Protein AF-A0A645CY36-F1 (afdb_monomer_lite)

InterPro domains:
  IPR011146 HIT-like domain [PF01230] (3-36)
  IPR019808 Histidine triad, conserved site [PS00892] (17-35)
  IPR036265 HIT-like superfamily [G3DSA:3.30.428.10] (1-46)
  IPR036265 HIT-like superfamily [SSF54197] (3-36)

Secondary structure (DSSP, 8-state):
-TTTTT-TTT--EEE---TTTTT--SSS---EEE-SS---SGGGTS--

Radius of gyration: 12.23 Å; chains: 1; bounding box: 26×23×28 Å

pLDDT: mean 89.66, std 10.97, range [51.69, 97.75]

Structure (mmCIF, N/CA/C/O backbone):
data_AF-A0A645CY36-F1
#
_entry.id   AF-A0A645CY36-F1
#
loop_
_atom_site.group_PDB
_atom_site.id
_atom_site.type_symbol
_atom_site.label_atom_id
_atom_site.label_alt_id
_atom_site.label_comp_id
_atom_site.label_asym_id
_atom_site.label_entity_id
_atom_site.label_seq_id
_atom_site.pdbx_PDB_ins_code
_atom_site.Cartn_x
_atom_site.Cartn_y
_atom_site.Cartn_z
_atom_site.occupancy
_atom_site.B_iso_or_equiv
_atom_site.auth_seq_id
_atom_site.auth_comp_id
_atom_site.auth_asym_id
_atom_site.auth_atom_id
_atom_site.pdbx_PDB_model_num
ATOM 1 N N . MET A 1 1 ? -10.321 6.384 1.720 1.00 84.62 1 MET A N 1
ATOM 2 C CA . MET A 1 1 ? -9.824 4.996 1.552 1.00 84.62 1 MET A CA 1
ATOM 3 C C . MET A 1 1 ? -9.811 4.178 2.845 1.00 84.62 1 MET A C 1
ATOM 5 O O . MET A 1 1 ? -10.747 3.430 3.039 1.00 84.62 1 MET A O 1
ATOM 9 N N . ALA A 1 2 ? -8.827 4.270 3.752 1.00 91.50 2 ALA A N 1
ATOM 10 C CA . ALA A 1 2 ? -8.748 3.325 4.888 1.00 91.50 2 ALA A CA 1
ATOM 11 C C . ALA A 1 2 ? -9.919 3.430 5.895 1.00 91.50 2 ALA A C 1
ATOM 13 O O . ALA A 1 2 ? -10.479 2.417 6.307 1.00 91.50 2 ALA A O 1
ATOM 14 N N . PHE A 1 3 ? -10.325 4.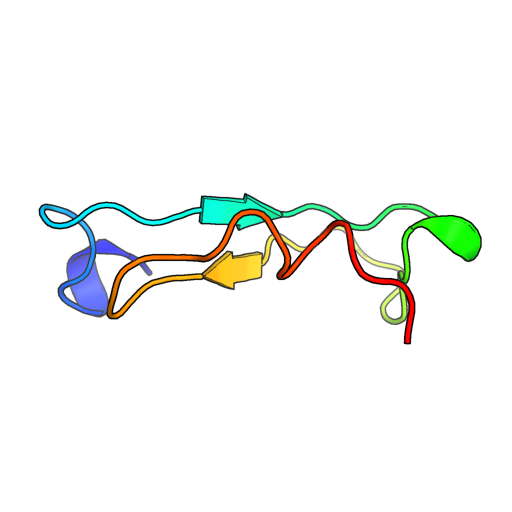651 6.256 1.00 91.12 3 PHE A N 1
ATOM 15 C CA . PHE A 1 3 ? -11.471 4.880 7.148 1.00 91.12 3 PHE A CA 1
ATOM 16 C C . PHE A 1 3 ? -12.810 4.529 6.486 1.00 91.12 3 PHE A C 1
ATOM 18 O O . PHE A 1 3 ? -13.652 3.902 7.113 1.00 91.12 3 PHE A O 1
ATOM 25 N N . GLU A 1 4 ? -12.967 4.833 5.195 1.00 94.56 4 GLU A N 1
ATOM 26 C CA . GLU A 1 4 ? -14.144 4.435 4.400 1.00 94.56 4 GLU A CA 1
ATOM 27 C C . GLU A 1 4 ? -14.293 2.910 4.284 1.00 94.56 4 GLU A C 1
ATOM 29 O O . GLU A 1 4 ? -15.396 2.410 4.100 1.00 94.56 4 GLU A O 1
ATOM 34 N N . GLN A 1 5 ? -13.183 2.175 4.394 1.00 92.62 5 GLN A N 1
ATOM 35 C CA . GLN A 1 5 ? -13.141 0.713 4.338 1.00 92.62 5 GLN A CA 1
ATOM 36 C C . GLN A 1 5 ? -13.129 0.063 5.737 1.00 92.62 5 GLN A C 1
ATOM 38 O O . GLN A 1 5 ? -12.903 -1.137 5.842 1.00 92.62 5 GLN A O 1
ATOM 43 N N . ASN A 1 6 ? -13.366 0.826 6.816 1.00 94.25 6 ASN A N 1
ATOM 44 C CA . ASN A 1 6 ? -13.395 0.348 8.210 1.00 94.25 6 ASN A CA 1
ATOM 45 C C . ASN A 1 6 ? -12.090 -0.315 8.707 1.00 94.25 6 ASN A C 1
ATOM 47 O O . ASN A 1 6 ? -12.117 -1.120 9.634 1.00 94.25 6 ASN A O 1
ATOM 51 N N . ILE A 1 7 ? -10.938 0.032 8.120 1.00 95.38 7 ILE A N 1
ATOM 52 C CA . ILE A 1 7 ? -9.612 -0.494 8.512 1.00 95.38 7 ILE A CA 1
ATOM 53 C C . ILE A 1 7 ? -8.707 0.568 9.156 1.00 95.38 7 ILE A C 1
ATOM 55 O O . ILE A 1 7 ? -7.546 0.300 9.457 1.00 95.38 7 ILE A O 1
ATOM 59 N N . GLY A 1 8 ? -9.214 1.790 9.350 1.00 95.25 8 GLY A N 1
ATOM 60 C CA . GLY A 1 8 ? -8.442 2.912 9.895 1.00 95.25 8 GLY A CA 1
ATOM 61 C C . GLY A 1 8 ? -7.963 2.683 11.332 1.00 95.25 8 GLY A C 1
ATOM 62 O O . GLY A 1 8 ? -6.803 2.953 11.631 1.00 95.25 8 GLY A O 1
ATOM 63 N N . GLU A 1 9 ? -8.826 2.142 12.195 1.00 95.06 9 GLU A N 1
ATOM 64 C CA . GLU A 1 9 ? -8.524 1.921 13.619 1.00 95.06 9 GLU A CA 1
ATOM 65 C C . GLU A 1 9 ? -7.761 0.617 13.876 1.00 95.06 9 GLU A C 1
ATOM 67 O O . GLU A 1 9 ? -6.841 0.585 14.690 1.00 95.06 9 GLU A O 1
ATOM 72 N N . SER A 1 10 ? -8.089 -0.457 13.151 1.00 94.62 10 SER A N 1
ATOM 73 C CA . SER A 1 10 ? -7.396 -1.751 13.266 1.00 94.62 10 SER A CA 1
ATOM 74 C C . SER A 1 10 ? -5.970 -1.728 12.707 1.00 94.62 10 SER A C 1
ATOM 76 O O . SER A 1 10 ? -5.191 -2.650 12.950 1.00 94.62 10 SER A O 1
ATOM 78 N N . GLY A 1 11 ? -5.643 -0.698 11.925 1.00 93.88 11 GLY A N 1
ATOM 79 C CA . GLY A 1 11 ? -4.376 -0.553 11.226 1.00 93.88 11 GLY A CA 1
ATOM 80 C C . GLY A 1 11 ? -4.386 -1.139 9.814 1.00 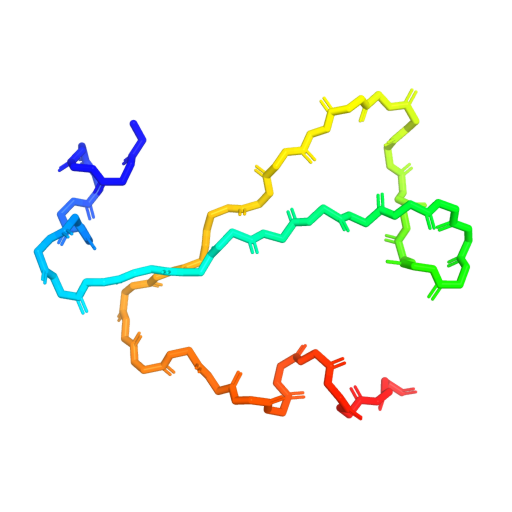93.88 11 GLY A C 1
ATOM 81 O O . GLY A 1 11 ? -5.199 -1.991 9.447 1.00 93.88 11 GLY A O 1
ATOM 82 N N . TYR A 1 12 ? -3.443 -0.648 9.014 1.00 95.38 12 TYR A N 1
ATOM 83 C CA . TYR A 1 12 ? -3.222 -1.012 7.617 1.00 95.38 12 TYR A CA 1
ATOM 84 C C . TYR A 1 12 ? -1.743 -0.814 7.257 1.00 95.38 12 TYR A C 1
ATOM 86 O O . TYR A 1 12 ? -0.996 -0.155 7.982 1.00 95.38 12 TYR A O 1
ATOM 94 N N . ARG A 1 13 ? -1.305 -1.377 6.127 1.00 93.75 13 ARG A N 1
ATOM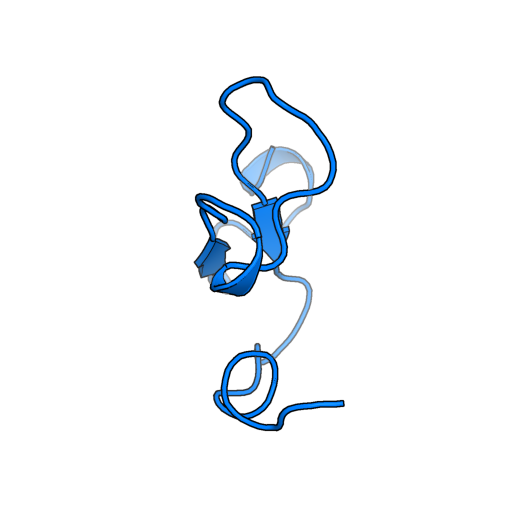 95 C CA . ARG A 1 13 ? 0.027 -1.146 5.548 1.00 93.75 13 ARG A CA 1
ATOM 96 C C . ARG A 1 13 ? -0.106 -0.396 4.230 1.00 93.75 13 ARG A C 1
ATOM 98 O O . ARG A 1 13 ? -0.966 -0.732 3.419 1.00 93.75 13 ARG A O 1
ATOM 105 N N . THR A 1 14 ? 0.772 0.575 4.006 1.00 94.81 14 THR A N 1
ATOM 106 C CA . THR A 1 14 ? 0.967 1.187 2.690 1.00 94.81 14 THR A CA 1
ATOM 107 C C . THR A 1 14 ? 2.187 0.590 2.000 1.00 94.81 14 THR A C 1
ATOM 109 O O . THR A 1 14 ? 3.187 0.278 2.647 1.00 94.81 14 THR A O 1
ATOM 112 N N . VAL A 1 15 ? 2.092 0.400 0.686 1.00 94.62 15 VAL A N 1
ATOM 113 C CA . VAL A 1 15 ? 3.179 -0.128 -0.145 1.00 94.62 15 VAL A CA 1
ATOM 114 C C . VAL A 1 15 ? 3.284 0.697 -1.419 1.00 94.62 15 VAL A C 1
ATOM 116 O O . VAL A 1 15 ? 2.269 1.013 -2.045 1.00 94.62 15 VAL A O 1
ATOM 119 N N . ILE A 1 16 ? 4.520 1.014 -1.798 1.00 96.94 16 ILE A N 1
ATOM 120 C CA . ILE A 1 16 ? 4.870 1.620 -3.081 1.00 96.94 16 ILE A CA 1
ATOM 121 C C . ILE A 1 16 ? 5.879 0.692 -3.750 1.00 96.94 16 ILE A C 1
ATOM 123 O O . ILE A 1 16 ? 6.946 0.437 -3.193 1.00 96.94 16 ILE A O 1
ATOM 127 N N . ASN A 1 17 ? 5.531 0.213 -4.939 1.00 95.81 17 ASN A N 1
ATOM 128 C CA . ASN A 1 17 ? 6.395 -0.619 -5.765 1.00 95.81 17 ASN A CA 1
ATOM 129 C C . ASN A 1 17 ? 7.079 0.262 -6.816 1.00 95.81 17 ASN A C 1
ATOM 131 O O . ASN A 1 17 ? 6.397 0.959 -7.570 1.00 95.81 17 ASN A O 1
ATOM 135 N N . THR A 1 18 ? 8.411 0.214 -6.881 1.00 97.12 18 THR A N 1
ATOM 136 C CA . THR A 1 18 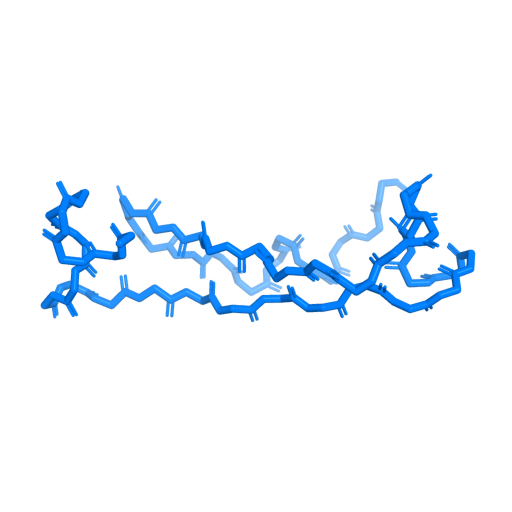? 9.213 1.029 -7.807 1.00 97.12 18 THR A CA 1
ATOM 137 C C . THR A 1 18 ? 10.118 0.137 -8.645 1.00 97.12 18 THR A C 1
ATOM 139 O O . THR A 1 18 ? 10.937 -0.602 -8.102 1.00 97.12 18 THR A O 1
ATOM 142 N N . GLY A 1 19 ? 10.009 0.251 -9.968 1.00 97.06 19 GLY A N 1
ATOM 143 C CA . GLY A 1 19 ? 10.807 -0.527 -10.912 1.00 97.06 19 GLY A CA 1
ATOM 144 C C . GLY A 1 19 ? 10.407 -2.004 -10.990 1.00 97.06 19 GLY A C 1
ATOM 145 O O . GLY A 1 19 ? 9.501 -2.470 -10.296 1.00 97.06 19 GLY A O 1
ATOM 146 N N . ALA A 1 20 ? 11.096 -2.737 -11.868 1.00 94.06 20 ALA A N 1
ATOM 147 C CA . ALA A 1 20 ? 10.791 -4.136 -12.165 1.00 94.06 20 ALA A CA 1
ATOM 148 C C . ALA A 1 20 ? 10.953 -5.045 -10.934 1.00 94.06 20 ALA A C 1
ATOM 150 O O . ALA A 1 20 ? 10.015 -5.754 -10.577 1.00 94.06 20 ALA A O 1
ATOM 151 N N . ASP A 1 21 ? 12.087 -4.951 -10.235 1.00 92.62 21 ASP A N 1
ATOM 152 C CA . ASP A 1 21 ? 12.374 -5.782 -9.053 1.00 92.62 21 ASP A CA 1
ATOM 153 C C . ASP A 1 21 ? 11.489 -5.426 -7.849 1.00 92.62 21 ASP A C 1
ATOM 155 O O . ASP A 1 21 ? 11.270 -6.249 -6.963 1.00 92.62 21 ASP A O 1
ATOM 159 N N . GLY A 1 22 ? 10.933 -4.210 -7.828 1.00 91.94 22 GLY A N 1
ATOM 160 C CA . GLY A 1 22 ? 9.918 -3.802 -6.860 1.00 91.94 22 GLY A CA 1
ATOM 161 C C . GLY A 1 22 ? 8.514 -4.324 -7.181 1.00 91.94 22 GLY A C 1
ATOM 162 O O . GLY A 1 22 ? 7.599 -4.067 -6.407 1.00 91.94 22 GLY A O 1
ATOM 163 N N . GLY A 1 23 ? 8.310 -5.011 -8.311 1.00 92.62 23 GLY A N 1
ATOM 164 C CA . GLY A 1 23 ? 7.004 -5.513 -8.744 1.00 92.62 23 GLY A CA 1
ATOM 165 C C . GLY A 1 23 ? 6.066 -4.435 -9.300 1.00 92.62 23 GLY A C 1
ATOM 166 O O . GLY A 1 23 ? 4.845 -4.582 -9.225 1.00 92.62 23 GLY A O 1
ATOM 167 N N . GLN A 1 24 ? 6.599 -3.325 -9.824 1.00 97.31 24 GLN A N 1
ATOM 168 C CA . GLN A 1 24 ? 5.782 -2.274 -10.434 1.00 97.31 24 GLN A CA 1
ATOM 169 C C . GLN A 1 24 ? 5.233 -2.729 -11.796 1.00 97.31 24 GLN A C 1
ATOM 171 O O . GLN A 1 24 ? 5.992 -2.958 -12.733 1.00 97.31 24 GLN A O 1
ATOM 176 N N . SER A 1 25 ? 3.906 -2.801 -11.927 1.00 95.56 25 SER A N 1
ATOM 177 C CA . SER A 1 25 ? 3.227 -3.121 -13.195 1.00 95.56 25 SER A CA 1
ATOM 178 C C . SER A 1 25 ? 2.590 -1.902 -13.872 1.00 95.56 25 SER A C 1
ATOM 180 O O . SER A 1 25 ? 2.491 -1.856 -15.097 1.00 95.56 25 SER A O 1
ATOM 182 N N . VAL A 1 26 ? 2.186 -0.891 -13.092 1.00 97.25 26 VAL A N 1
ATOM 183 C CA . VAL A 1 26 ? 1.603 0.364 -13.590 1.00 97.25 26 VAL A CA 1
ATOM 184 C C . VAL A 1 26 ? 2.593 1.511 -13.381 1.00 97.25 26 VAL A C 1
ATOM 186 O O . VAL A 1 26 ? 2.931 1.869 -12.250 1.00 97.25 26 VAL A O 1
ATOM 189 N N . PHE A 1 27 ? 3.045 2.118 -14.480 1.00 96.31 27 PHE A N 1
ATOM 190 C CA . PHE A 1 27 ? 4.069 3.174 -14.492 1.00 96.31 27 PHE A CA 1
ATOM 191 C C . PHE A 1 27 ? 3.495 4.574 -14.229 1.00 96.31 27 PHE A C 1
ATOM 193 O O . PHE A 1 27 ? 3.740 5.535 -14.951 1.00 96.31 27 PHE A O 1
ATOM 200 N N . HIS A 1 28 ? 2.725 4.673 -13.152 1.00 97.75 28 HIS A N 1
ATOM 201 C CA . HIS A 1 28 ? 2.284 5.912 -12.526 1.00 97.75 28 HIS A CA 1
ATOM 202 C C . HIS A 1 28 ? 2.384 5.717 -11.013 1.00 97.75 28 HIS A C 1
ATOM 204 O O . HIS A 1 28 ? 2.186 4.598 -10.537 1.00 97.75 28 HIS A O 1
ATOM 210 N N . LEU A 1 29 ? 2.696 6.768 -10.251 1.00 96.88 29 LEU A N 1
ATOM 211 C CA . LEU A 1 29 ? 2.740 6.661 -8.796 1.00 96.88 29 LEU A CA 1
ATOM 212 C C . LEU A 1 29 ? 1.373 6.199 -8.279 1.00 96.88 29 LEU A C 1
ATOM 214 O O . LEU A 1 29 ? 0.357 6.865 -8.472 1.00 96.88 29 LEU A O 1
ATOM 218 N N . HIS A 1 30 ? 1.363 5.056 -7.607 1.00 97.38 30 HIS A N 1
ATOM 219 C CA . HIS A 1 30 ? 0.196 4.537 -6.917 1.00 97.38 30 HIS A CA 1
ATOM 220 C C . HIS A 1 30 ? 0.625 3.926 -5.587 1.00 97.38 30 HIS A C 1
ATOM 222 O O . HIS A 1 30 ? 1.757 3.472 -5.422 1.00 97.38 30 HIS A O 1
ATOM 228 N N . ILE A 1 31 ? -0.290 3.966 -4.623 1.00 96.81 31 ILE A N 1
ATOM 229 C CA . ILE A 1 31 ? -0.070 3.475 -3.266 1.00 96.81 31 ILE A CA 1
ATOM 230 C C . ILE A 1 31 ? -1.080 2.362 -3.030 1.00 96.81 31 ILE A C 1
ATOM 232 O O . ILE A 1 31 ? -2.287 2.584 -3.131 1.00 96.81 31 ILE A O 1
ATOM 236 N N . HIS A 1 32 ? -0.592 1.176 -2.686 1.00 93.94 32 HIS A N 1
ATOM 237 C CA . HIS A 1 32 ? -1.455 0.104 -2.210 1.00 93.94 32 HIS A CA 1
ATOM 238 C C . HIS A 1 32 ? -1.776 0.332 -0.735 1.00 93.94 32 HIS A C 1
ATOM 240 O O . HIS A 1 32 ? -0.883 0.642 0.052 1.00 93.94 32 HIS A O 1
ATOM 246 N N . VAL A 1 33 ? -3.038 0.137 -0.356 1.00 94.44 33 VAL A N 1
ATOM 247 C CA . VAL A 1 33 ? -3.492 0.116 1.039 1.00 94.44 33 VAL A CA 1
ATOM 248 C C . VAL A 1 33 ? -3.981 -1.296 1.341 1.00 94.44 33 VAL A C 1
ATOM 250 O O . VAL A 1 33 ? -4.948 -1.758 0.743 1.00 94.44 33 VAL A O 1
ATOM 253 N N . LEU A 1 34 ? -3.297 -1.987 2.249 1.00 93.81 34 LEU A N 1
ATOM 254 C CA . LEU A 1 34 ? -3.566 -3.377 2.626 1.00 93.81 34 LEU A CA 1
ATOM 255 C C . LEU A 1 34 ? -4.100 -3.412 4.062 1.00 93.81 34 LEU A C 1
ATOM 257 O O . LEU A 1 34 ? -3.444 -2.907 4.973 1.00 93.81 34 LEU A O 1
ATOM 261 N N . GLY A 1 35 ? -5.265 -4.020 4.279 1.00 93.50 35 GLY A N 1
ATOM 262 C CA . GLY A 1 35 ? -5.900 -4.135 5.594 1.00 93.50 35 GLY A CA 1
ATOM 263 C C . GLY A 1 35 ? -6.996 -5.202 5.616 1.00 93.50 35 GLY A C 1
ATOM 264 O O . GLY A 1 35 ? -7.077 -6.020 4.703 1.00 93.50 35 GLY A O 1
ATOM 265 N N . GLY A 1 36 ? -7.826 -5.200 6.663 1.00 92.19 36 GLY A N 1
ATOM 266 C CA . GLY A 1 36 ? -8.891 -6.197 6.870 1.00 92.19 36 GLY A CA 1
ATOM 267 C C . GLY A 1 36 ? -8.472 -7.400 7.728 1.00 92.19 36 GLY A C 1
ATOM 268 O O . GLY A 1 36 ? -9.203 -8.379 7.828 1.00 92.19 36 GLY A O 1
ATOM 269 N N . GLY A 1 37 ? -7.295 -7.334 8.353 1.00 90.62 37 GLY A N 1
ATOM 270 C CA . GLY A 1 37 ? -6.731 -8.378 9.205 1.00 90.62 37 GLY A CA 1
ATOM 271 C C . GLY A 1 37 ? -5.242 -8.140 9.454 1.00 90.62 37 GLY A C 1
ATOM 272 O O . GLY A 1 37 ? -4.681 -7.126 9.032 1.00 90.62 37 GLY A O 1
ATOM 273 N N . ARG A 1 38 ? -4.572 -9.079 10.134 1.00 90.94 38 ARG A N 1
ATOM 274 C CA . ARG A 1 38 ? -3.124 -8.989 10.371 1.00 90.94 38 ARG A CA 1
ATOM 275 C C . ARG A 1 38 ? -2.373 -9.102 9.041 1.00 90.94 38 ARG A C 1
ATOM 277 O O . ARG A 1 38 ? -2.283 -10.182 8.469 1.00 90.94 38 ARG A O 1
ATOM 284 N N . VAL A 1 39 ? -1.795 -7.996 8.575 1.00 91.81 39 VAL A N 1
ATOM 285 C CA . VAL A 1 39 ? -0.958 -7.980 7.367 1.00 91.81 39 VAL A CA 1
ATOM 286 C C . VAL A 1 39 ? 0.388 -8.641 7.679 1.00 91.81 39 VAL A C 1
ATOM 288 O O . VAL A 1 39 ? 1.218 -8.086 8.407 1.00 91.81 39 VAL A O 1
ATOM 291 N N . GLY A 1 40 ? 0.595 -9.844 7.144 1.00 86.62 40 GLY A N 1
ATOM 292 C CA . GLY A 1 40 ? 1.810 -10.634 7.341 1.00 86.62 40 GLY A CA 1
ATOM 293 C C . GLY A 1 40 ? 3.081 -9.893 6.917 1.00 86.62 40 GLY A C 1
ATOM 294 O O . GLY A 1 40 ? 3.089 -9.086 5.984 1.00 86.62 40 GLY A O 1
ATOM 295 N N . VAL A 1 41 ? 4.184 -10.138 7.623 1.00 77.81 41 VAL A N 1
ATOM 296 C CA . VAL A 1 41 ? 5.526 -9.669 7.213 1.00 77.81 41 VAL A CA 1
ATOM 297 C C . VAL A 1 41 ? 6.058 -10.462 6.016 1.00 77.81 41 VAL A C 1
ATOM 299 O O . VAL A 1 41 ? 6.933 -10.000 5.290 1.00 77.81 41 VAL A O 1
ATOM 302 N N . ASP A 1 42 ? 5.491 -11.642 5.786 1.00 80.88 42 ASP A N 1
ATOM 303 C CA . ASP A 1 42 ? 5.822 -12.532 4.685 1.00 80.88 42 ASP A CA 1
ATOM 304 C C . ASP A 1 42 ? 5.185 -12.121 3.359 1.00 80.88 42 ASP A C 1
ATOM 306 O O . ASP A 1 42 ? 5.748 -12.431 2.314 1.00 80.88 42 ASP A O 1
ATOM 310 N N . LEU A 1 43 ? 4.106 -11.331 3.402 1.00 73.38 43 LEU A N 1
ATOM 311 C CA . LEU A 1 43 ? 3.435 -10.770 2.224 1.00 73.38 43 LEU A CA 1
ATOM 312 C C . LEU A 1 43 ? 4.382 -9.976 1.300 1.00 73.38 43 LEU A C 1
ATOM 314 O O . LEU A 1 43 ? 4.080 -9.798 0.128 1.00 73.38 43 LEU A O 1
ATOM 318 N N . MET A 1 44 ? 5.506 -9.486 1.837 1.00 71.75 44 MET A N 1
ATOM 319 C CA . MET A 1 44 ? 6.497 -8.679 1.111 1.00 71.75 44 MET A CA 1
ATOM 320 C C . MET A 1 44 ? 7.880 -9.337 1.023 1.00 71.75 44 MET A C 1
ATOM 322 O O . MET A 1 44 ? 8.774 -8.777 0.399 1.00 71.75 44 MET A O 1
ATOM 326 N N . THR A 1 45 ? 8.103 -10.462 1.708 1.00 70.75 45 THR A N 1
ATOM 327 C CA . THR A 1 45 ? 9.450 -11.045 1.880 1.00 70.75 45 THR A CA 1
ATOM 328 C C . THR A 1 45 ? 9.571 -12.469 1.362 1.00 70.75 45 THR A C 1
ATOM 330 O O . THR A 1 45 ? 10.685 -12.942 1.149 1.00 70.75 45 THR A O 1
ATOM 333 N N . LYS A 1 46 ? 8.453 -13.153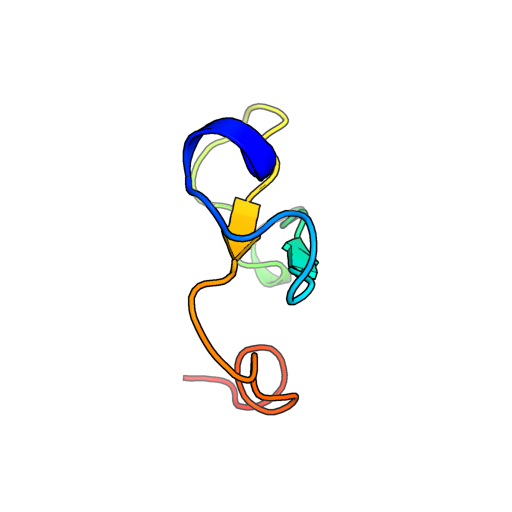 1.106 1.00 58.62 46 LYS A N 1
ATOM 334 C CA . LYS A 1 46 ? 8.472 -14.387 0.326 1.00 58.62 46 LYS A CA 1
ATOM 335 C C . LYS A 1 46 ? 8.325 -14.001 -1.138 1.00 58.62 46 LYS A C 1
ATOM 337 O O . LYS A 1 46 ? 7.245 -13.597 -1.561 1.00 58.62 46 LYS A O 1
ATOM 342 N N . GLY A 1 47 ? 9.430 -14.086 -1.878 1.00 56.09 47 GLY A N 1
ATOM 343 C CA . GLY A 1 47 ? 9.366 -14.131 -3.333 1.00 56.09 47 GLY A CA 1
ATOM 344 C C . GLY A 1 47 ? 8.379 -15.220 -3.748 1.00 56.09 47 GLY A C 1
ATOM 345 O O . GLY A 1 47 ? 8.333 -16.281 -3.116 1.00 56.09 47 GLY A O 1
ATOM 346 N N . LEU A 1 48 ? 7.552 -14.910 -4.743 1.00 51.69 48 LEU A N 1
ATOM 347 C CA . LEU A 1 48 ? 6.879 -15.946 -5.522 1.00 51.69 48 LEU A CA 1
ATOM 348 C C . LEU A 1 48 ? 7.924 -16.892 -6.125 1.00 51.69 48 LEU A C 1
ATOM 350 O O . LEU A 1 48 ? 8.998 -16.386 -6.527 1.00 51.69 48 LEU A O 1
#

Foldseek 3Di:
DCVVVVFPVVDWDKDWQDDVVSPDPDPDTDIDTGGPDPDDPCVRVDDD

Sequence (48 aa):
MAFEQNIGESGYRTVINTGADGGQSVFHLHIHVLGGGRVGVDLMTKGL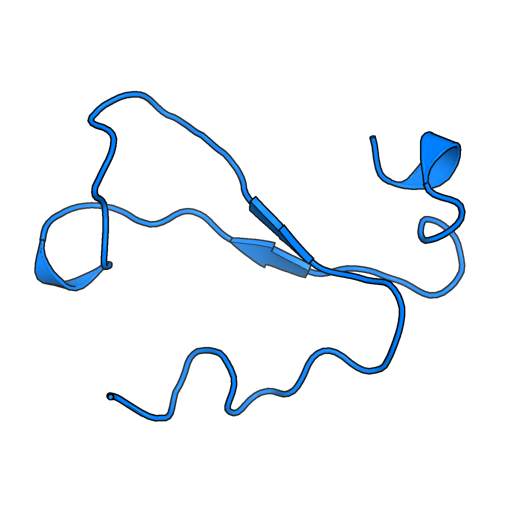

Organism: NCBI:txid1076179